Protein AF-A0A7W0U9H2-F1 (afdb_monomer_lite)

Sequence (161 aa):
MLDGYFSDRVHCVDPAIGAFLWGYNDHLDDDLRQDLHRYAATVLHTRRDDKLAERRAEMCRIWARQAQSVRRWRLPWALRFRRRDRIDLVDCEFAGIYAARMAREDRAWHTRTLSFIDMLVRLGSKRYESTTPASVLALHQGPEEGLATRRSSESLGGSAQ

Radius of gyration: 22.92 Å; chains: 1; bounding box: 86×39×68 Å

Foldseek 3Di:
DPPDDPDPPPPQAQLLLVLLLVLQLVQDDPVLNVLCVVCPVLRGNLDDDPVLSVVLLVLLVVLLVVLVVVVLVVDDPVSNPPDDDPPVSVDSNSSSNSSSVSQNPDPVCSVVSSVSSVVSSCRPDPVCVVDPDCVVVVVVDDDPPDDDDPDDDDDDDDDDD

Structure (mmCIF, N/CA/C/O backbone):
data_AF-A0A7W0U9H2-F1
#
_entry.id   AF-A0A7W0U9H2-F1
#
loop_
_atom_site.group_PDB
_atom_site.id
_atom_site.type_symbol
_atom_site.label_atom_id
_atom_site.label_alt_id
_atom_site.label_comp_id
_atom_site.label_asym_id
_atom_site.label_entity_id
_atom_site.label_seq_id
_atom_site.pdbx_PDB_ins_code
_atom_site.Cartn_x
_atom_site.Cartn_y
_atom_site.Cartn_z
_atom_site.occupancy
_atom_site.B_iso_or_equiv
_atom_site.auth_seq_id
_atom_site.auth_comp_id
_atom_site.auth_asym_id
_atom_site.auth_atom_id
_atom_site.pdbx_PDB_model_num
ATOM 1 N N . MET A 1 1 ? -38.159 6.569 5.700 1.00 38.38 1 MET A N 1
ATOM 2 C CA . MET A 1 1 ? -37.724 6.289 4.320 1.00 38.38 1 MET A CA 1
ATOM 3 C C . MET A 1 1 ? -36.219 6.473 4.336 1.00 38.38 1 MET A C 1
ATOM 5 O O . MET A 1 1 ? -35.769 7.598 4.484 1.00 38.38 1 MET A O 1
ATOM 9 N N . LEU A 1 2 ? -35.462 5.382 4.460 1.00 48.75 2 LEU A N 1
ATOM 10 C CA . LEU A 1 2 ? -34.002 5.453 4.432 1.00 48.75 2 LEU A CA 1
ATOM 11 C C . LEU A 1 2 ? -33.615 5.305 2.967 1.00 48.75 2 LEU A C 1
ATOM 13 O O . LEU A 1 2 ? -33.711 4.207 2.422 1.00 48.75 2 LEU A O 1
ATOM 17 N N . ASP A 1 3 ? -33.257 6.417 2.338 1.00 46.78 3 ASP A N 1
ATOM 18 C CA . ASP A 1 3 ? -32.738 6.436 0.976 1.00 46.78 3 ASP A CA 1
ATOM 19 C C . ASP A 1 3 ? -31.354 5.786 1.014 1.00 46.78 3 ASP A C 1
ATOM 21 O O . ASP A 1 3 ? -30.334 6.421 1.284 1.00 46.78 3 ASP A O 1
ATOM 25 N N . GLY A 1 4 ? -31.338 4.462 0.869 1.00 46.09 4 GLY A N 1
ATOM 26 C CA . GLY A 1 4 ? -30.128 3.662 0.821 1.00 46.09 4 GLY A CA 1
ATOM 27 C C . GLY A 1 4 ? -29.355 4.002 -0.441 1.00 46.09 4 GLY A C 1
ATOM 28 O O . GLY A 1 4 ? -29.548 3.374 -1.478 1.00 46.09 4 GLY A O 1
ATOM 29 N N . TYR A 1 5 ? -28.477 4.999 -0.358 1.00 49.62 5 TYR A N 1
ATOM 30 C CA . TYR A 1 5 ? -27.406 5.150 -1.329 1.00 49.62 5 TYR A CA 1
ATOM 31 C C . TYR A 1 5 ? -26.583 3.862 -1.278 1.00 49.62 5 TYR A C 1
ATOM 33 O O . TYR A 1 5 ? -25.899 3.593 -0.288 1.00 49.62 5 TYR A O 1
ATOM 41 N N . PHE A 1 6 ? -26.671 3.047 -2.329 1.00 48.66 6 PHE A N 1
ATOM 42 C CA . PHE A 1 6 ? -25.703 1.986 -2.557 1.00 48.66 6 PHE A CA 1
ATOM 43 C C . PHE A 1 6 ? -24.356 2.668 -2.771 1.00 48.66 6 PHE A C 1
ATOM 45 O O . PHE A 1 6 ? -24.075 3.229 -3.827 1.00 48.66 6 PHE A O 1
ATOM 52 N N . SER A 1 7 ? -23.555 2.708 -1.712 1.00 53.91 7 SER A N 1
ATOM 53 C CA . SER A 1 7 ? -22.156 3.066 -1.822 1.00 53.91 7 SER A CA 1
ATOM 54 C C . SER A 1 7 ? -21.410 1.798 -2.208 1.00 53.91 7 SER A C 1
ATOM 56 O O . SER A 1 7 ? -21.436 0.828 -1.454 1.00 53.91 7 SER A O 1
ATOM 58 N N . ASP A 1 8 ? -20.686 1.818 -3.328 1.00 57.88 8 ASP A N 1
ATOM 59 C CA . ASP A 1 8 ? -19.716 0.760 -3.668 1.00 57.88 8 ASP A CA 1
ATOM 60 C C . ASP A 1 8 ? -18.585 0.649 -2.622 1.00 57.88 8 ASP A C 1
ATOM 62 O O . ASP A 1 8 ? -17.724 -0.231 -2.679 1.00 57.88 8 ASP A O 1
ATOM 66 N N . ARG A 1 9 ? -18.577 1.537 -1.619 1.00 58.66 9 ARG A N 1
ATOM 67 C CA . ARG A 1 9 ? -17.672 1.481 -0.481 1.00 58.66 9 ARG A CA 1
ATOM 68 C C . ARG A 1 9 ? -18.113 0.385 0.475 1.00 58.66 9 ARG A C 1
ATOM 70 O O . ARG A 1 9 ? -19.031 0.539 1.279 1.00 58.66 9 ARG A O 1
ATOM 77 N N . VAL A 1 10 ? -17.373 -0.715 0.448 1.00 63.41 10 VAL A N 1
ATOM 78 C CA . VAL A 1 10 ? -17.536 -1.801 1.411 1.00 63.41 10 VAL A CA 1
ATOM 79 C C . VAL A 1 10 ? -17.145 -1.297 2.807 1.00 63.41 10 VAL A C 1
ATOM 81 O O . VAL A 1 10 ? -15.968 -1.189 3.147 1.00 63.41 10 VAL A O 1
ATOM 84 N N . HIS A 1 11 ? -18.139 -0.992 3.645 1.00 75.56 11 HIS A N 1
ATOM 85 C CA . HIS A 1 11 ? -17.934 -0.396 4.972 1.00 75.56 11 HIS A CA 1
ATOM 86 C C . HIS A 1 11 ? -17.106 -1.255 5.943 1.00 75.56 11 HIS A C 1
ATOM 88 O O . HIS A 1 11 ? -16.663 -0.739 6.964 1.00 75.56 11 HIS A O 1
ATOM 94 N N . CYS A 1 12 ? -16.868 -2.538 5.656 1.00 84.81 12 CYS A N 1
ATOM 95 C CA . CYS A 1 12 ? -16.029 -3.404 6.489 1.00 84.81 12 CYS A CA 1
ATOM 96 C C . CYS A 1 12 ? -14.534 -3.383 6.115 1.00 84.81 12 CYS A C 1
ATOM 98 O O . CYS A 1 12 ? -13.723 -3.951 6.850 1.00 84.81 12 CYS A O 1
ATOM 100 N N . VAL A 1 13 ? -14.151 -2.723 5.018 1.00 90.44 13 VAL A N 1
ATOM 101 C CA . VAL A 1 13 ? -12.754 -2.591 4.579 1.00 90.44 13 VAL A CA 1
ATOM 102 C C . VAL A 1 13 ? -12.205 -1.226 4.994 1.00 90.44 13 VAL A C 1
ATOM 104 O O . VAL A 1 13 ? -12.909 -0.214 4.987 1.00 90.44 13 VAL A O 1
ATOM 107 N N . ASP A 1 14 ? -10.942 -1.203 5.408 1.00 93.25 14 ASP A N 1
ATOM 108 C CA . ASP A 1 14 ? -10.218 0.033 5.690 1.00 93.25 14 ASP A CA 1
ATOM 109 C C . ASP A 1 14 ? -10.111 0.913 4.425 1.00 93.25 14 ASP A C 1
ATOM 111 O O . ASP A 1 14 ? -9.709 0.396 3.378 1.00 93.25 14 ASP A O 1
ATOM 115 N N . PRO A 1 15 ? -10.436 2.221 4.485 1.00 91.19 15 PRO A N 1
ATOM 116 C CA . PRO A 1 15 ? -10.463 3.080 3.298 1.00 91.19 15 PRO A CA 1
ATOM 117 C C . PRO A 1 15 ? -9.137 3.135 2.534 1.00 91.19 15 PRO A C 1
ATOM 119 O O . PRO A 1 15 ? -9.141 3.099 1.305 1.00 91.19 15 PRO A O 1
ATOM 122 N N . ALA A 1 16 ? -7.998 3.172 3.235 1.00 92.56 16 ALA A N 1
ATOM 123 C CA . ALA A 1 16 ? -6.692 3.238 2.586 1.00 92.56 16 ALA A CA 1
ATOM 124 C C . ALA A 1 16 ? -6.349 1.915 1.887 1.00 92.56 16 ALA A C 1
ATOM 126 O O . ALA A 1 16 ? -5.838 1.926 0.767 1.00 92.56 16 ALA A O 1
ATOM 127 N N . ILE A 1 17 ? -6.661 0.778 2.522 1.00 93.94 17 ILE A N 1
ATOM 128 C CA . ILE A 1 17 ? -6.448 -0.559 1.940 1.00 93.94 17 ILE A CA 1
ATOM 129 C C . ILE A 1 17 ? -7.349 -0.766 0.722 1.00 93.94 17 ILE A C 1
ATOM 131 O O . ILE A 1 17 ? -6.865 -1.188 -0.329 1.00 93.94 17 ILE A O 1
ATOM 135 N N . GLY A 1 18 ? -8.642 -0.458 0.852 1.00 92.69 18 GLY A N 1
ATOM 136 C CA . GLY A 1 18 ? -9.613 -0.617 -0.228 1.00 92.69 18 GLY A CA 1
ATOM 137 C C . GLY A 1 18 ? -9.233 0.214 -1.449 1.00 92.69 18 GLY A C 1
ATOM 138 O O . GLY A 1 18 ? -9.135 -0.318 -2.553 1.00 92.69 18 GLY A O 1
ATOM 139 N N . ALA A 1 19 ? -8.920 1.492 -1.241 1.00 92.25 19 ALA A N 1
ATOM 140 C CA . ALA A 1 19 ? -8.542 2.390 -2.324 1.00 92.25 19 ALA A CA 1
ATOM 141 C C . ALA A 1 19 ? -7.199 2.018 -2.971 1.00 92.25 19 ALA A C 1
ATOM 143 O O . ALA A 1 19 ? -7.042 2.136 -4.187 1.00 92.25 19 ALA A O 1
ATOM 144 N N . PHE A 1 20 ? -6.241 1.522 -2.178 1.00 94.12 20 PHE A N 1
ATOM 145 C CA . PHE A 1 20 ? -4.983 1.000 -2.706 1.00 94.12 20 PHE A CA 1
ATOM 146 C C . PHE A 1 20 ? -5.217 -0.209 -3.615 1.00 94.12 20 PHE A C 1
ATOM 148 O O . PHE A 1 20 ? -4.737 -0.246 -4.747 1.00 94.12 20 PHE A O 1
ATOM 155 N N . LEU A 1 21 ? -5.954 -1.205 -3.120 1.00 93.06 21 LEU A N 1
ATOM 156 C CA . LEU A 1 21 ? -6.213 -2.437 -3.859 1.00 93.06 21 LEU A CA 1
ATOM 157 C C . LEU A 1 21 ? -6.985 -2.169 -5.137 1.00 93.06 21 LEU A C 1
ATOM 159 O O . LEU A 1 21 ? -6.603 -2.692 -6.178 1.00 93.06 21 LEU A O 1
ATOM 163 N N . TRP A 1 22 ? -8.015 -1.327 -5.067 1.00 90.62 22 TRP A N 1
ATOM 164 C CA . TRP A 1 22 ? -8.804 -0.961 -6.233 1.00 90.62 22 TRP A CA 1
ATOM 165 C C . TRP A 1 22 ? -7.941 -0.275 -7.298 1.00 90.62 22 TRP A C 1
ATOM 167 O O . TRP A 1 22 ? -7.835 -0.762 -8.422 1.00 90.62 22 TRP A O 1
ATOM 177 N N . GLY A 1 23 ? -7.195 0.767 -6.914 1.00 90.38 23 GLY A N 1
ATOM 178 C CA . GLY A 1 23 ? -6.321 1.481 -7.846 1.00 90.38 23 GLY A CA 1
ATOM 179 C C . GLY A 1 23 ? -5.198 0.619 -8.433 1.00 90.38 23 GLY A C 1
ATOM 180 O O . GLY A 1 23 ? -4.762 0.863 -9.562 1.00 90.38 23 GLY A O 1
ATOM 181 N N . TYR A 1 24 ? -4.715 -0.381 -7.689 1.00 92.38 24 TYR A N 1
ATOM 182 C CA . TYR A 1 24 ? -3.684 -1.299 -8.168 1.00 92.38 24 TYR A CA 1
ATOM 183 C C . TYR A 1 24 ? -4.262 -2.363 -9.107 1.00 92.38 24 TYR A C 1
ATOM 185 O O . TYR A 1 24 ? -3.709 -2.582 -10.184 1.00 92.38 24 TYR A O 1
ATOM 193 N N . ASN A 1 25 ? -5.395 -2.966 -8.732 1.00 90.88 25 ASN A N 1
ATOM 194 C CA . ASN A 1 25 ? -6.094 -4.001 -9.492 1.00 90.88 25 ASN A CA 1
ATOM 195 C C . ASN A 1 25 ? -6.418 -3.566 -10.924 1.00 90.88 25 ASN A C 1
ATOM 197 O O . ASN A 1 25 ? -6.165 -4.322 -11.861 1.00 90.88 25 ASN A O 1
ATOM 201 N N . ASP A 1 26 ? -6.901 -2.334 -11.090 1.00 88.81 26 ASP A N 1
ATOM 202 C CA . ASP A 1 26 ? -7.312 -1.781 -12.388 1.00 88.81 26 ASP A CA 1
ATOM 203 C C . ASP A 1 26 ? -6.174 -1.694 -13.420 1.00 88.81 26 ASP A C 1
ATOM 205 O O . ASP A 1 26 ? -6.416 -1.443 -14.597 1.00 88.81 26 ASP A O 1
ATOM 209 N N . HIS A 1 27 ? -4.922 -1.881 -12.994 1.00 85.56 27 HIS A N 1
ATOM 210 C CA . HIS A 1 27 ? -3.734 -1.735 -13.837 1.00 85.56 27 HIS A CA 1
ATOM 211 C C . HIS A 1 27 ? -2.918 -3.025 -13.968 1.00 85.56 27 HIS A C 1
ATOM 213 O O . HIS A 1 27 ? -1.843 -3.004 -14.571 1.00 85.56 27 HIS A O 1
ATOM 219 N N . LEU A 1 28 ? -3.385 -4.132 -13.386 1.00 88.19 28 LEU A N 1
ATOM 220 C CA . LEU A 1 28 ? -2.726 -5.426 -13.522 1.00 88.19 28 LEU A CA 1
ATOM 221 C C . LEU A 1 28 ? -3.194 -6.156 -14.775 1.00 88.19 28 LEU A C 1
ATOM 223 O O . LEU A 1 28 ? -4.380 -6.140 -15.101 1.00 88.19 28 LEU A O 1
ATOM 227 N N . ASP A 1 29 ? -2.264 -6.862 -15.415 1.00 87.31 29 ASP A N 1
ATOM 228 C CA . ASP A 1 29 ? -2.594 -7.910 -16.382 1.00 87.31 29 ASP A CA 1
ATOM 229 C C . ASP A 1 29 ? -3.243 -9.096 -15.663 1.00 87.31 29 ASP A C 1
ATOM 231 O O . ASP A 1 29 ? -3.069 -9.275 -14.453 1.00 87.31 29 ASP A O 1
ATOM 235 N N . ASP A 1 30 ? -3.947 -9.931 -16.422 1.00 87.06 30 ASP A N 1
ATOM 236 C CA . ASP A 1 30 ? -4.716 -11.062 -15.899 1.00 87.06 30 ASP A CA 1
ATOM 237 C C . ASP A 1 30 ? -3.875 -12.011 -15.033 1.00 87.06 30 ASP A C 1
ATOM 239 O O . ASP A 1 30 ? -4.333 -12.404 -13.960 1.00 87.06 30 ASP A O 1
ATOM 243 N N . ASP A 1 31 ? -2.630 -12.295 -15.429 1.00 87.75 31 ASP A N 1
ATOM 244 C CA . ASP A 1 31 ? -1.730 -13.191 -14.693 1.00 87.75 31 ASP A CA 1
ATOM 245 C C . ASP A 1 31 ? -1.386 -12.651 -13.296 1.00 87.75 31 ASP A C 1
ATOM 247 O O . ASP A 1 31 ? -1.515 -13.354 -12.298 1.00 87.75 31 ASP A O 1
ATOM 251 N N . LEU A 1 32 ? -1.009 -11.371 -13.200 1.00 88.88 32 LEU A N 1
ATOM 252 C CA . LEU A 1 32 ? -0.669 -10.734 -11.920 1.00 88.88 32 LEU A CA 1
ATOM 253 C C . LEU A 1 32 ? -1.911 -10.465 -11.065 1.00 88.88 32 LEU A C 1
ATOM 255 O O . LEU A 1 32 ? -1.825 -10.361 -9.841 1.00 88.88 32 LEU A O 1
ATOM 259 N N . ARG A 1 33 ? -3.082 -10.326 -11.694 1.00 91.19 33 ARG A N 1
ATOM 260 C CA . ARG A 1 33 ? -4.341 -10.103 -10.980 1.00 91.19 33 ARG A CA 1
ATOM 261 C C . ARG A 1 33 ? -4.752 -11.322 -10.159 1.00 91.19 33 ARG A C 1
ATOM 263 O O . ARG A 1 33 ? -5.370 -11.152 -9.110 1.00 91.19 33 ARG A O 1
ATOM 270 N N . GLN A 1 34 ? -4.361 -12.531 -10.570 1.00 91.06 34 GLN A N 1
ATOM 271 C CA . GLN A 1 34 ? -4.639 -13.747 -9.799 1.00 91.06 34 GLN A CA 1
ATOM 272 C C . GLN A 1 34 ? -4.048 -13.688 -8.385 1.00 91.06 34 GLN A C 1
ATOM 274 O O . GLN A 1 34 ? -4.706 -14.108 -7.430 1.00 91.06 34 GLN A O 1
ATOM 279 N N . ASP A 1 35 ? -2.871 -13.079 -8.219 1.00 92.44 35 ASP A N 1
ATOM 280 C CA . ASP A 1 35 ? -2.238 -12.916 -6.908 1.00 92.44 35 ASP A CA 1
ATOM 281 C C . ASP A 1 35 ? -3.057 -12.023 -5.963 1.00 92.44 35 ASP A C 1
ATOM 283 O O . ASP A 1 35 ? -2.971 -12.168 -4.739 1.00 92.44 35 ASP A O 1
ATOM 287 N N . LEU A 1 36 ? -3.900 -11.128 -6.497 1.00 91.19 36 LEU A N 1
ATOM 288 C CA . LEU A 1 36 ? -4.778 -10.286 -5.684 1.00 91.19 36 LEU A CA 1
ATOM 289 C C . LEU A 1 36 ? -5.993 -11.031 -5.128 1.00 91.19 36 LEU A C 1
ATOM 291 O O . LEU A 1 36 ? -6.538 -10.606 -4.108 1.00 91.19 36 LEU A O 1
ATOM 295 N N . HIS A 1 37 ? -6.408 -12.153 -5.723 1.00 86.94 37 HIS A N 1
ATOM 296 C CA . HIS A 1 37 ? -7.591 -12.888 -5.260 1.00 86.94 37 HIS A CA 1
ATOM 297 C C . HIS A 1 37 ? -7.456 -13.367 -3.809 1.00 86.94 37 HIS A C 1
ATOM 299 O O . HIS A 1 37 ? -8.445 -13.401 -3.075 1.00 86.94 37 HIS A O 1
ATOM 305 N N . ARG A 1 38 ? -6.227 -13.630 -3.338 1.00 89.75 38 ARG A N 1
ATOM 306 C CA . ARG A 1 38 ? -5.955 -13.975 -1.930 1.00 89.75 38 ARG A CA 1
ATOM 307 C C . ARG A 1 38 ? -6.380 -12.880 -0.943 1.00 89.75 38 ARG A C 1
ATOM 309 O O . ARG A 1 38 ? -6.603 -13.154 0.238 1.00 89.75 38 ARG A O 1
ATOM 316 N N . TYR A 1 39 ? -6.498 -11.636 -1.406 1.00 89.88 39 TYR A N 1
ATOM 317 C CA . TYR A 1 39 ? -6.881 -10.507 -0.569 1.00 89.88 39 TYR A CA 1
ATOM 318 C C . TYR A 1 39 ? -8.382 -10.292 -0.455 1.00 89.88 39 TYR A C 1
ATOM 320 O O . TYR A 1 39 ? -8.792 -9.647 0.503 1.00 89.88 39 TYR A O 1
ATOM 328 N N . ALA A 1 40 ? -9.193 -10.865 -1.350 1.00 85.88 40 ALA A N 1
ATOM 329 C CA . ALA A 1 40 ? -10.635 -10.618 -1.400 1.00 85.88 40 ALA A CA 1
ATOM 330 C C . ALA A 1 40 ? -11.327 -10.858 -0.046 1.00 85.88 40 ALA A C 1
ATOM 332 O O . ALA A 1 40 ? -12.078 -10.009 0.423 1.00 85.88 40 ALA A O 1
ATOM 333 N N . ALA A 1 41 ? -11.016 -11.974 0.623 1.00 86.19 41 ALA A N 1
ATOM 334 C CA . ALA A 1 41 ? -11.522 -12.262 1.968 1.00 86.19 41 ALA A CA 1
ATOM 335 C C . ALA A 1 41 ? -10.678 -11.609 3.076 1.00 86.19 41 ALA A C 1
ATOM 337 O O . ALA A 1 41 ? -11.202 -11.187 4.102 1.00 86.19 41 ALA A O 1
ATOM 338 N N . THR A 1 42 ? -9.365 -11.513 2.868 1.00 87.62 42 THR A N 1
ATOM 339 C CA . THR A 1 42 ? -8.391 -11.056 3.872 1.00 87.62 42 THR A CA 1
ATOM 340 C C . THR A 1 42 ? -8.583 -9.591 4.274 1.00 87.62 42 THR A C 1
ATOM 342 O O . THR A 1 42 ? -8.248 -9.200 5.391 1.00 87.62 42 THR A O 1
ATOM 345 N N . VAL A 1 43 ? -9.108 -8.768 3.368 1.00 89.81 43 VAL A N 1
ATOM 346 C CA . VAL A 1 43 ? -9.296 -7.329 3.602 1.00 89.81 43 VAL A CA 1
ATOM 347 C C . VAL A 1 43 ? -10.629 -7.017 4.272 1.00 89.81 43 VAL A C 1
ATOM 349 O O . VAL A 1 43 ? -10.810 -5.917 4.800 1.00 89.81 43 VAL A O 1
ATOM 352 N N . LEU A 1 44 ? -11.557 -7.975 4.282 1.00 87.19 44 LEU A N 1
ATOM 353 C CA . LEU A 1 44 ? -12.813 -7.844 5.005 1.00 87.19 44 LEU A CA 1
ATOM 354 C C . LEU A 1 44 ? -12.521 -7.697 6.501 1.00 87.19 44 LEU A C 1
ATOM 356 O O . LEU A 1 44 ? -11.622 -8.335 7.045 1.00 87.19 44 LEU A O 1
ATOM 360 N N . HIS A 1 45 ? -13.279 -6.837 7.176 1.00 86.19 45 HIS A N 1
ATOM 361 C CA . HIS A 1 45 ? -13.107 -6.522 8.602 1.00 86.19 45 HIS A CA 1
ATOM 362 C C . HIS A 1 45 ? -11.750 -5.909 8.974 1.00 86.19 45 HIS A C 1
ATOM 364 O O . HIS A 1 45 ? -11.388 -5.860 10.154 1.00 86.19 45 HIS A O 1
ATOM 370 N N . THR A 1 46 ? -10.995 -5.402 7.996 1.00 88.75 46 THR A N 1
ATOM 371 C CA . THR A 1 46 ? -9.804 -4.600 8.294 1.00 88.75 46 THR A CA 1
ATOM 372 C C . THR A 1 46 ? -10.181 -3.268 8.927 1.00 88.75 46 THR A C 1
ATOM 374 O O . THR A 1 46 ? -9.403 -2.760 9.737 1.00 88.75 46 THR A O 1
ATOM 377 N N . ARG A 1 47 ? -11.367 -2.719 8.635 1.00 86.75 47 ARG A N 1
ATOM 378 C CA . ARG A 1 47 ? -11.851 -1.503 9.294 1.00 86.75 47 ARG A CA 1
ATOM 379 C C . ARG A 1 47 ? -12.106 -1.773 10.779 1.00 86.75 47 ARG A C 1
ATOM 381 O O . ARG A 1 47 ? -12.877 -2.667 11.120 1.00 86.75 47 ARG A O 1
ATOM 388 N N . ARG A 1 48 ? -11.463 -0.994 11.654 1.00 85.31 48 ARG A N 1
ATOM 389 C CA . ARG A 1 48 ? -11.630 -1.089 13.114 1.00 85.31 48 ARG A CA 1
ATOM 390 C C . ARG A 1 48 ? -11.895 0.260 13.757 1.00 85.31 48 ARG A C 1
ATOM 392 O O . ARG A 1 48 ? -13.022 0.528 14.147 1.00 85.31 48 ARG A O 1
ATOM 399 N N . ASP A 1 49 ? -10.862 1.085 13.848 1.00 87.75 49 ASP A N 1
ATOM 400 C CA . ASP A 1 49 ? -10.910 2.407 14.459 1.00 87.75 49 ASP A CA 1
ATOM 401 C C . ASP A 1 49 ? -10.109 3.415 13.629 1.00 87.75 49 ASP A C 1
ATOM 403 O O . ASP A 1 49 ? -9.266 3.044 12.804 1.00 87.75 49 ASP A O 1
ATOM 407 N N . ASP A 1 50 ? -10.389 4.697 13.856 1.00 86.69 50 ASP A N 1
ATOM 408 C CA . ASP A 1 50 ? -9.820 5.793 13.073 1.00 86.69 50 ASP A CA 1
ATOM 409 C C . ASP A 1 50 ? -8.304 5.931 13.271 1.00 86.69 50 ASP A C 1
ATOM 411 O O . ASP A 1 50 ? -7.594 6.334 12.351 1.00 86.69 50 ASP A O 1
ATOM 415 N N . LYS A 1 51 ? -7.767 5.543 14.438 1.00 89.56 51 LYS A N 1
ATOM 416 C CA . LYS A 1 51 ? -6.317 5.596 14.690 1.00 89.56 51 LYS A CA 1
ATOM 417 C C . LYS A 1 51 ? -5.578 4.573 13.835 1.00 89.56 51 LYS A C 1
ATOM 419 O O . LYS A 1 51 ? -4.512 4.875 13.298 1.00 89.56 51 LYS A O 1
ATOM 424 N N . LEU A 1 52 ? -6.121 3.364 13.712 1.00 90.69 52 LEU A N 1
ATOM 425 C CA . LEU A 1 52 ? -5.552 2.332 12.856 1.00 90.69 52 LEU A CA 1
ATOM 426 C C . LEU A 1 52 ? -5.667 2.705 11.374 1.00 90.69 52 LEU A C 1
ATOM 428 O O . LEU A 1 52 ? -4.703 2.497 10.632 1.00 90.69 52 LEU A O 1
ATOM 432 N N . ALA A 1 53 ? -6.800 3.282 10.965 1.00 91.06 53 ALA A N 1
ATOM 433 C CA . ALA A 1 53 ? -6.994 3.780 9.605 1.00 91.06 53 ALA A CA 1
ATOM 434 C C . ALA A 1 53 ? -5.966 4.867 9.254 1.00 91.06 53 ALA A C 1
ATOM 436 O O . ALA A 1 53 ? -5.267 4.752 8.247 1.00 91.06 53 ALA A O 1
ATOM 437 N N . GLU A 1 54 ? -5.767 5.849 10.137 1.00 90.50 54 GLU A N 1
ATOM 438 C CA . GLU A 1 54 ? -4.763 6.900 9.942 1.00 90.50 54 GLU A CA 1
ATOM 439 C C . GLU A 1 54 ? -3.340 6.327 9.887 1.00 90.50 54 GLU A C 1
ATOM 441 O O . GLU A 1 54 ? -2.519 6.728 9.061 1.00 90.50 54 GLU A O 1
ATOM 446 N N . ARG A 1 55 ? -3.033 5.326 10.720 1.00 92.44 55 ARG A N 1
ATOM 447 C CA . ARG A 1 55 ? -1.717 4.676 10.700 1.00 92.44 55 ARG A CA 1
ATOM 448 C C . ARG A 1 55 ? -1.458 3.952 9.379 1.00 92.44 55 ARG A C 1
ATOM 450 O O . ARG A 1 55 ? -0.349 4.023 8.851 1.00 92.44 55 ARG A O 1
ATOM 457 N N . ARG A 1 56 ? -2.462 3.266 8.830 1.00 94.62 56 ARG A N 1
ATOM 458 C CA . ARG A 1 56 ? -2.372 2.635 7.503 1.00 94.62 56 ARG A CA 1
ATOM 459 C C . ARG A 1 56 ? -2.253 3.675 6.394 1.00 94.62 56 ARG A C 1
ATOM 461 O O . ARG A 1 56 ? -1.437 3.490 5.492 1.00 94.62 56 ARG A O 1
ATOM 468 N N . ALA A 1 57 ? -2.977 4.788 6.492 1.00 93.38 57 ALA A N 1
ATOM 469 C CA . ALA A 1 57 ? -2.827 5.909 5.573 1.00 93.38 57 ALA A CA 1
ATOM 470 C C . ALA A 1 57 ? -1.400 6.472 5.595 1.00 93.38 57 ALA A C 1
ATOM 472 O O . ALA A 1 57 ? -0.804 6.645 4.532 1.00 93.38 57 ALA A O 1
ATOM 473 N N . GLU A 1 58 ? -0.793 6.666 6.770 1.00 92.50 58 GLU A N 1
ATOM 474 C CA . GLU A 1 58 ? 0.604 7.110 6.849 1.00 92.50 58 GLU A CA 1
ATOM 475 C C . GLU A 1 58 ? 1.561 6.100 6.207 1.00 92.50 58 GLU A C 1
ATOM 477 O O . GLU A 1 58 ? 2.464 6.502 5.471 1.00 92.50 58 GLU A O 1
ATOM 482 N N . MET A 1 59 ? 1.336 4.794 6.382 1.00 94.62 59 MET A N 1
ATOM 483 C CA . MET A 1 59 ? 2.126 3.775 5.683 1.00 94.62 59 MET A CA 1
ATOM 484 C C . MET A 1 59 ? 2.001 3.888 4.155 1.00 94.62 59 MET A C 1
ATOM 486 O O . MET A 1 59 ? 3.013 3.788 3.458 1.00 94.62 59 MET A O 1
ATOM 490 N N . CYS A 1 60 ? 0.808 4.173 3.624 1.00 93.88 60 CYS A N 1
ATOM 491 C CA . CYS A 1 60 ? 0.613 4.480 2.201 1.00 93.88 60 CYS A CA 1
ATOM 492 C C . CYS A 1 60 ? 1.379 5.740 1.773 1.00 93.88 60 CYS A C 1
ATOM 494 O O . CYS A 1 60 ? 2.045 5.739 0.733 1.00 93.88 60 CYS A O 1
ATOM 496 N N . ARG A 1 61 ? 1.370 6.803 2.587 1.00 89.88 61 ARG A N 1
ATOM 497 C CA . ARG A 1 61 ? 2.139 8.028 2.303 1.00 89.88 61 ARG A CA 1
ATOM 498 C C . ARG A 1 61 ? 3.642 7.751 2.269 1.00 89.88 61 ARG A C 1
ATOM 500 O O . ARG A 1 61 ? 4.319 8.208 1.348 1.00 89.88 61 ARG A O 1
ATOM 507 N N . ILE A 1 62 ? 4.171 7.001 3.237 1.00 90.75 62 ILE A N 1
ATOM 508 C CA . ILE A 1 62 ? 5.589 6.612 3.298 1.00 90.75 62 ILE A CA 1
ATOM 509 C C . ILE A 1 62 ? 5.967 5.779 2.072 1.00 90.75 62 ILE A C 1
ATOM 511 O O . ILE A 1 62 ? 6.945 6.103 1.394 1.00 90.75 62 ILE A O 1
ATOM 515 N N . TRP A 1 63 ? 5.167 4.762 1.746 1.00 91.44 63 TRP A N 1
ATOM 516 C CA . TRP A 1 63 ? 5.360 3.935 0.557 1.00 91.44 63 TRP A CA 1
ATOM 517 C C . TRP A 1 63 ? 5.441 4.781 -0.714 1.00 91.44 63 TRP A C 1
ATOM 519 O O . TRP A 1 63 ? 6.403 4.677 -1.477 1.00 91.44 63 TRP A O 1
ATOM 529 N N . ALA A 1 64 ? 4.475 5.679 -0.917 1.00 88.19 64 ALA A N 1
ATOM 530 C CA . ALA A 1 64 ? 4.426 6.515 -2.107 1.00 88.19 64 ALA A CA 1
ATOM 531 C C . ALA A 1 64 ? 5.633 7.464 -2.203 1.00 88.19 64 ALA A C 1
ATOM 533 O O . ALA A 1 64 ? 6.196 7.647 -3.284 1.00 88.19 64 ALA A O 1
ATOM 534 N N . ARG A 1 65 ? 6.083 8.029 -1.071 1.00 85.31 65 ARG A N 1
ATOM 535 C CA . ARG A 1 65 ? 7.312 8.842 -0.998 1.00 85.31 65 ARG A CA 1
ATOM 536 C C . ARG A 1 65 ? 8.550 8.026 -1.384 1.00 85.31 65 ARG A C 1
ATOM 538 O O . ARG A 1 65 ? 9.407 8.538 -2.103 1.00 85.31 65 ARG A O 1
ATOM 545 N N . GLN A 1 66 ? 8.646 6.777 -0.928 1.00 84.88 66 GLN A N 1
ATOM 546 C CA . GLN A 1 66 ? 9.777 5.895 -1.228 1.00 84.88 66 GLN A CA 1
ATOM 547 C C . GLN A 1 66 ? 9.788 5.460 -2.698 1.00 84.88 66 GLN A C 1
ATOM 549 O O . GLN A 1 66 ? 10.826 5.518 -3.352 1.00 84.88 66 GLN A O 1
ATOM 554 N N . ALA A 1 67 ? 8.636 5.080 -3.248 1.00 83.06 67 ALA A N 1
ATOM 555 C CA . ALA A 1 67 ? 8.517 4.759 -4.666 1.00 83.06 67 ALA A CA 1
ATOM 556 C C . ALA A 1 67 ? 8.891 5.974 -5.537 1.00 83.06 67 ALA A C 1
ATOM 558 O O . ALA A 1 67 ? 9.689 5.863 -6.469 1.00 83.06 67 ALA A O 1
ATOM 559 N N . GLN A 1 68 ? 8.411 7.170 -5.177 1.00 81.19 68 GLN A N 1
ATOM 560 C CA . GLN A 1 68 ? 8.760 8.410 -5.869 1.00 81.19 68 GLN A CA 1
ATOM 561 C C . GLN A 1 68 ? 10.260 8.734 -5.790 1.00 81.19 68 GLN A C 1
ATOM 563 O O . GLN A 1 68 ? 10.841 9.174 -6.786 1.00 81.19 68 GLN A O 1
ATOM 568 N N . SER A 1 69 ? 10.908 8.529 -4.637 1.00 80.25 69 SER A N 1
ATOM 569 C CA . SER A 1 69 ? 12.338 8.815 -4.489 1.00 80.25 69 SER A CA 1
ATOM 570 C C . SER A 1 69 ? 13.182 7.902 -5.378 1.00 80.25 69 SER A C 1
ATOM 572 O O . SER A 1 69 ? 14.021 8.408 -6.124 1.00 80.25 69 SER A O 1
ATOM 574 N N . VAL A 1 70 ? 12.904 6.593 -5.397 1.00 79.62 70 VAL A N 1
ATOM 575 C CA . VAL A 1 70 ? 13.588 5.632 -6.281 1.00 79.62 70 VAL A CA 1
ATOM 576 C C . VAL A 1 70 ? 13.430 6.033 -7.749 1.00 79.62 70 VAL A C 1
ATOM 578 O O . VAL A 1 70 ? 14.411 6.049 -8.493 1.00 79.62 70 VAL A O 1
ATOM 581 N N . ARG A 1 71 ? 12.228 6.443 -8.172 1.00 76.75 71 ARG A N 1
ATOM 582 C CA . ARG A 1 71 ? 11.992 6.933 -9.542 1.00 76.75 71 ARG A CA 1
ATOM 583 C C . ARG A 1 71 ? 12.793 8.187 -9.859 1.00 76.75 71 ARG A C 1
ATOM 585 O O . ARG A 1 71 ? 13.399 8.279 -10.922 1.00 76.75 71 ARG A O 1
ATOM 592 N N . ARG A 1 72 ? 12.840 9.144 -8.935 1.00 76.81 72 ARG A N 1
ATOM 593 C CA . ARG A 1 72 ? 13.602 10.385 -9.109 1.00 76.81 72 ARG A CA 1
ATOM 594 C C . ARG A 1 72 ? 15.091 10.110 -9.303 1.00 76.81 72 ARG A C 1
ATOM 596 O O . ARG A 1 72 ? 15.716 10.765 -10.130 1.00 76.81 72 ARG A O 1
ATOM 603 N N . TRP A 1 73 ? 15.652 9.116 -8.619 1.00 76.69 73 TRP A N 1
ATOM 604 C CA . TRP A 1 73 ? 17.043 8.711 -8.839 1.00 76.69 73 TRP A CA 1
ATOM 605 C C . TRP A 1 73 ? 17.301 8.170 -10.253 1.00 76.69 73 TRP A C 1
ATOM 607 O O . TRP A 1 73 ? 18.413 8.321 -10.758 1.00 76.69 73 TRP A O 1
ATOM 617 N N . ARG A 1 74 ? 16.275 7.649 -10.938 1.00 79.69 74 ARG A N 1
ATOM 618 C CA . ARG A 1 74 ? 16.347 7.214 -12.346 1.00 79.69 74 ARG A CA 1
ATOM 619 C C . ARG A 1 74 ? 16.220 8.369 -13.352 1.00 79.69 74 ARG A C 1
ATOM 621 O O . ARG A 1 74 ? 16.500 8.165 -14.527 1.00 79.69 74 ARG A O 1
ATOM 628 N N . LEU A 1 75 ? 15.820 9.571 -12.924 1.00 80.31 75 LEU A N 1
ATOM 629 C CA . LEU A 1 75 ? 15.719 10.743 -13.802 1.00 80.31 75 LEU A CA 1
ATOM 630 C C . LEU A 1 75 ? 17.084 11.427 -14.014 1.00 80.31 75 LEU A C 1
ATOM 632 O O . LEU A 1 75 ? 17.923 11.408 -13.103 1.00 80.31 75 LEU A O 1
ATOM 636 N N . PRO A 1 76 ? 17.288 12.107 -15.164 1.00 83.75 76 PRO A N 1
ATOM 637 C CA . PRO A 1 76 ?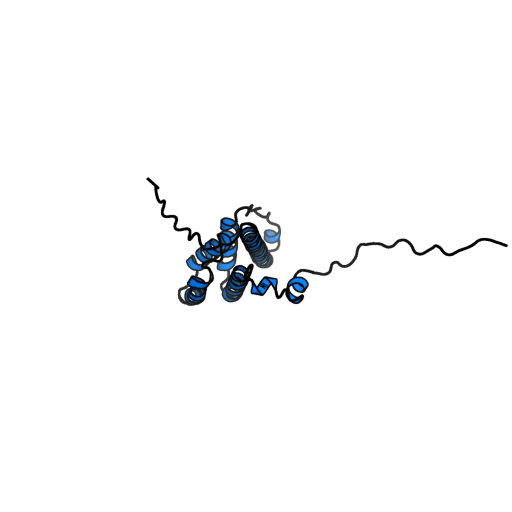 18.421 13.004 -15.381 1.00 83.75 76 PRO A CA 1
ATOM 638 C C . PRO A 1 76 ? 18.538 14.049 -14.268 1.00 83.75 76 PRO A C 1
ATOM 640 O O . PRO A 1 76 ? 17.526 14.546 -13.769 1.00 83.75 76 PRO A O 1
ATOM 643 N N . TRP A 1 77 ? 19.768 14.420 -13.904 1.00 80.69 77 TRP A N 1
ATOM 644 C CA . TRP A 1 77 ? 20.050 15.282 -12.747 1.00 80.69 77 TRP A CA 1
ATOM 645 C C . TRP A 1 77 ? 19.260 16.604 -12.752 1.00 80.69 77 TRP A C 1
ATOM 647 O O . TRP A 1 77 ? 18.750 17.002 -11.707 1.00 80.69 77 TRP A O 1
ATOM 657 N N . ALA A 1 78 ? 19.060 17.225 -13.919 1.00 81.81 78 ALA A N 1
ATOM 658 C CA . ALA A 1 78 ? 18.294 18.466 -14.065 1.00 81.81 78 ALA A CA 1
ATOM 659 C C . ALA A 1 78 ? 16.809 18.307 -13.681 1.00 81.81 78 ALA A C 1
ATOM 661 O O . ALA A 1 78 ? 16.201 19.210 -13.110 1.00 81.81 78 ALA A O 1
ATOM 662 N N . LEU A 1 79 ? 16.229 17.129 -13.928 1.00 77.81 79 LEU A N 1
ATOM 663 C CA . LEU A 1 79 ? 14.844 16.810 -13.576 1.00 77.81 79 LEU A CA 1
ATOM 664 C C . LEU A 1 79 ? 14.706 16.320 -12.134 1.00 77.81 79 LEU A C 1
ATOM 666 O O . LEU A 1 79 ? 13.606 16.358 -11.583 1.00 77.81 79 LEU A O 1
ATOM 670 N N . ARG A 1 80 ? 15.812 15.925 -11.486 1.00 76.38 80 ARG A N 1
ATOM 671 C CA . ARG A 1 80 ? 15.796 15.576 -10.063 1.00 76.38 80 ARG A CA 1
ATOM 672 C C . ARG A 1 80 ? 15.405 16.784 -9.226 1.00 76.38 80 ARG A C 1
ATOM 674 O O . ARG A 1 80 ? 14.695 16.604 -8.258 1.00 76.38 80 ARG A O 1
ATOM 681 N N . PHE A 1 81 ? 15.819 18.003 -9.549 1.00 68.62 81 PHE A N 1
ATOM 682 C CA . PHE A 1 81 ? 15.550 19.168 -8.688 1.00 68.62 81 PHE A CA 1
ATOM 683 C C . PHE A 1 81 ? 14.196 19.847 -8.931 1.00 68.62 81 PHE A C 1
ATOM 685 O O . PHE A 1 81 ? 13.884 20.848 -8.285 1.00 68.62 81 PHE A O 1
ATOM 692 N N . ARG A 1 82 ? 13.364 19.301 -9.825 1.00 67.94 82 ARG A N 1
ATOM 693 C CA . ARG A 1 82 ? 12.034 19.844 -10.112 1.00 67.94 82 ARG A CA 1
ATOM 694 C C . ARG A 1 82 ? 11.149 19.768 -8.855 1.00 67.94 82 ARG A C 1
ATOM 696 O O . ARG A 1 82 ? 11.156 18.755 -8.152 1.00 67.94 82 ARG A O 1
ATOM 703 N N . ARG A 1 83 ? 10.443 20.866 -8.533 1.00 53.69 83 ARG A N 1
ATOM 704 C CA . ARG A 1 83 ? 9.669 20.989 -7.283 1.00 53.69 83 ARG A CA 1
ATOM 705 C C . ARG A 1 83 ? 8.643 19.864 -7.156 1.00 53.69 83 ARG A C 1
ATOM 707 O O . ARG A 1 83 ? 8.008 19.464 -8.125 1.00 53.69 83 ARG A O 1
ATOM 714 N N . ARG A 1 84 ? 8.510 19.383 -5.922 1.00 59.34 84 ARG A N 1
ATOM 715 C CA . ARG A 1 84 ? 7.522 18.395 -5.505 1.00 59.34 84 ARG A CA 1
ATOM 716 C C . ARG A 1 84 ? 6.137 19.032 -5.521 1.00 59.34 84 ARG A C 1
ATOM 718 O O . ARG A 1 84 ? 5.947 20.041 -4.843 1.00 59.34 84 ARG A O 1
ATOM 725 N N . ASP A 1 85 ? 5.180 18.389 -6.176 1.00 54.16 85 ASP A N 1
ATOM 726 C CA . ASP A 1 85 ? 3.776 18.613 -5.853 1.00 54.16 85 ASP A CA 1
ATOM 727 C C . ASP A 1 85 ? 3.575 18.104 -4.423 1.00 54.16 85 ASP A C 1
ATOM 729 O O . ASP A 1 85 ? 3.724 16.908 -4.135 1.00 54.16 85 ASP A O 1
ATOM 733 N N . ARG A 1 86 ? 3.347 19.028 -3.482 1.00 53.62 86 ARG A N 1
ATOM 734 C CA . ARG A 1 86 ? 2.854 18.666 -2.154 1.00 53.62 86 ARG A CA 1
ATOM 735 C C . ARG A 1 86 ? 1.417 18.213 -2.351 1.00 53.62 86 ARG A C 1
ATOM 737 O O . ARG A 1 86 ? 0.493 19.009 -2.289 1.00 53.62 86 ARG A O 1
ATOM 744 N N . ILE A 1 87 ? 1.252 16.944 -2.688 1.00 58.81 87 ILE A N 1
ATOM 745 C CA . ILE A 1 87 ? -0.061 16.328 -2.639 1.00 58.81 87 ILE A CA 1
ATOM 746 C C . ILE A 1 87 ? -0.343 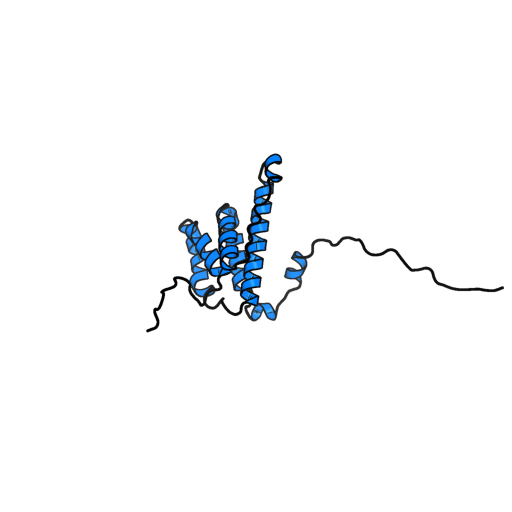16.131 -1.153 1.00 58.81 87 ILE A C 1
ATOM 748 O O . ILE A 1 87 ? 0.289 15.296 -0.498 1.00 58.81 87 ILE A O 1
ATOM 752 N N . ASP A 1 88 ? -1.228 16.967 -0.624 1.00 61.09 88 ASP A N 1
ATOM 753 C CA . ASP A 1 88 ? -1.742 16.861 0.733 1.00 61.09 88 ASP A CA 1
ATOM 754 C C . ASP A 1 88 ? -2.658 15.633 0.798 1.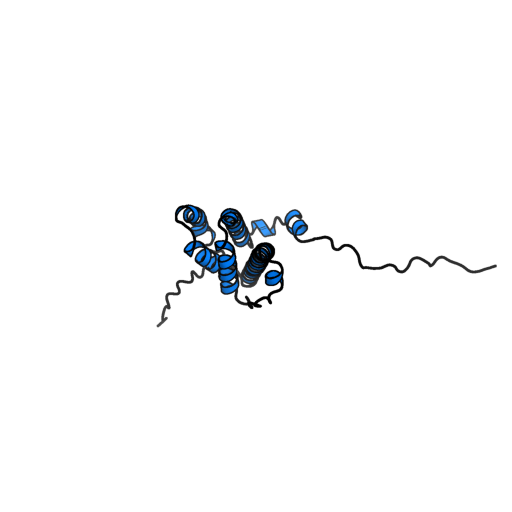00 61.09 88 ASP A C 1
ATOM 756 O O . ASP A 1 88 ? -3.861 15.692 0.564 1.00 61.09 88 ASP A O 1
ATOM 760 N N . LEU A 1 89 ? -2.055 14.473 1.069 1.00 68.50 89 LEU A N 1
ATOM 761 C CA . LEU A 1 89 ? -2.734 13.180 1.217 1.00 68.50 89 LEU A CA 1
ATOM 762 C C . LEU A 1 89 ? -3.407 13.074 2.593 1.00 68.50 89 LEU A C 1
ATOM 764 O O . LEU A 1 89 ? -3.184 12.106 3.314 1.00 68.50 89 LEU A O 1
ATOM 768 N N . VAL A 1 90 ? -4.147 14.104 3.004 1.00 68.69 90 VAL A N 1
ATOM 769 C CA . VAL A 1 90 ? -4.763 14.172 4.341 1.00 68.69 90 VAL A CA 1
ATOM 770 C C . VAL A 1 90 ? -5.759 13.029 4.516 1.00 68.69 90 VAL A C 1
ATOM 772 O O . VAL A 1 90 ? -5.777 12.379 5.553 1.00 68.69 90 VAL A O 1
ATOM 775 N N . ASP A 1 91 ? -6.512 12.725 3.465 1.00 84.88 91 ASP A N 1
ATOM 7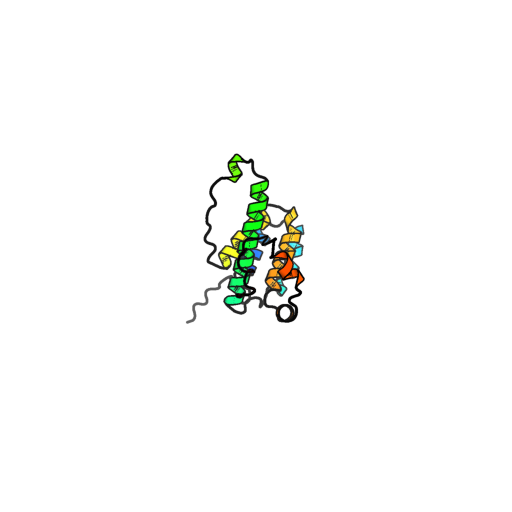76 C CA . ASP A 1 91 ? -7.519 11.675 3.462 1.00 84.88 91 ASP A CA 1
ATOM 777 C C . ASP A 1 91 ? -6.910 10.268 3.248 1.00 84.88 91 ASP A C 1
ATOM 779 O O . ASP A 1 91 ? -6.020 10.063 2.411 1.00 84.88 91 ASP A O 1
ATOM 783 N N . CYS A 1 92 ? -7.401 9.292 4.021 1.00 86.31 92 CYS A N 1
ATOM 784 C CA . CYS A 1 92 ? -6.957 7.895 3.995 1.00 86.31 92 CYS A CA 1
ATOM 785 C C . CYS A 1 92 ? -7.137 7.230 2.620 1.00 86.31 92 CYS A C 1
ATOM 787 O O . CYS A 1 92 ? -6.250 6.511 2.154 1.00 86.31 92 CYS A O 1
ATOM 789 N N . GLU A 1 93 ? -8.269 7.476 1.962 1.00 87.56 93 GLU A N 1
ATOM 790 C CA . GLU A 1 93 ? -8.606 6.957 0.635 1.00 87.56 93 GLU A CA 1
ATOM 791 C C . GLU A 1 93 ? -7.625 7.519 -0.402 1.00 87.56 93 GLU A C 1
ATOM 793 O O . GLU A 1 93 ? -6.996 6.765 -1.148 1.00 87.56 93 GLU A O 1
ATOM 798 N N . PHE A 1 94 ? -7.382 8.835 -0.371 1.00 87.56 94 PHE A N 1
ATOM 799 C CA . PHE A 1 94 ? -6.410 9.484 -1.257 1.00 87.56 94 PHE A CA 1
ATOM 800 C C . PHE A 1 94 ? -4.982 8.966 -1.050 1.00 87.56 94 PHE A C 1
ATOM 802 O O . PHE A 1 94 ? -4.256 8.767 -2.031 1.00 87.56 94 PHE A O 1
ATOM 809 N N . ALA A 1 95 ? -4.570 8.711 0.197 1.00 88.38 95 ALA A 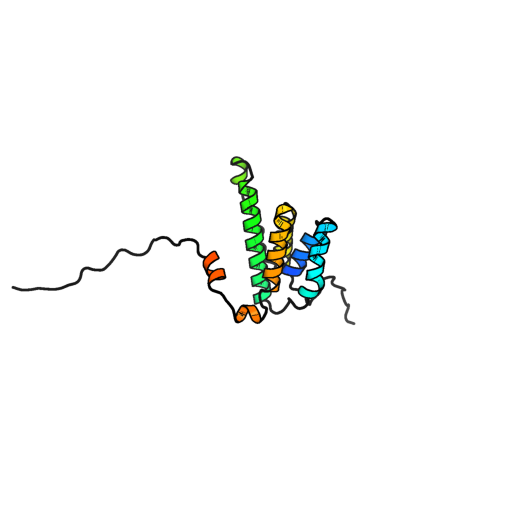N 1
ATOM 810 C CA . ALA A 1 95 ? -3.278 8.094 0.486 1.00 88.38 95 ALA A CA 1
ATOM 811 C C . ALA A 1 95 ? -3.153 6.709 -0.176 1.00 88.38 95 ALA A C 1
ATOM 813 O O . ALA A 1 95 ? -2.123 6.421 -0.795 1.00 88.38 95 ALA A O 1
ATOM 814 N N . GLY A 1 96 ? -4.206 5.887 -0.106 1.00 89.38 96 GLY A N 1
ATOM 815 C CA . GLY A 1 96 ? -4.287 4.585 -0.774 1.00 89.38 96 GLY A CA 1
ATOM 816 C C . GLY A 1 96 ? -4.186 4.685 -2.299 1.00 89.38 96 GLY A C 1
ATOM 817 O O . GLY A 1 96 ? -3.312 4.053 -2.898 1.00 89.38 96 GLY A O 1
ATOM 818 N N . ILE A 1 97 ? -5.002 5.541 -2.925 1.00 90.44 97 ILE A N 1
ATOM 819 C CA . ILE A 1 97 ? -4.997 5.774 -4.384 1.00 90.44 97 ILE A CA 1
ATOM 820 C C . ILE A 1 97 ? -3.608 6.197 -4.863 1.00 90.44 97 ILE A C 1
ATOM 822 O O . ILE A 1 97 ? -3.082 5.679 -5.853 1.00 90.44 97 ILE A O 1
ATOM 826 N N . TYR A 1 98 ? -2.990 7.151 -4.166 1.00 88.75 98 TYR A N 1
ATOM 827 C CA . TYR A 1 98 ? -1.694 7.674 -4.574 1.00 88.75 98 TYR A CA 1
ATOM 828 C C . TYR A 1 98 ? -0.584 6.624 -4.448 1.00 88.75 98 TYR A C 1
ATOM 830 O O . TYR A 1 98 ? 0.264 6.501 -5.336 1.00 88.75 98 TYR A O 1
ATOM 838 N N . ALA A 1 99 ? -0.608 5.820 -3.386 1.00 89.88 99 ALA A N 1
ATOM 839 C CA . ALA A 1 99 ? 0.321 4.713 -3.212 1.00 89.88 99 ALA A CA 1
ATOM 840 C C . ALA A 1 99 ? 0.156 3.638 -4.305 1.00 89.88 99 ALA A C 1
ATOM 842 O O . ALA A 1 99 ? 1.162 3.182 -4.856 1.00 89.88 99 ALA A O 1
ATOM 843 N N . ALA A 1 100 ? -1.079 3.309 -4.694 1.00 91.31 100 ALA A N 1
ATOM 844 C CA . ALA A 1 100 ? -1.359 2.391 -5.800 1.00 91.31 100 ALA A CA 1
ATOM 845 C C . ALA A 1 100 ? -0.863 2.929 -7.149 1.00 91.31 100 ALA A C 1
ATOM 847 O O . ALA A 1 100 ? -0.239 2.202 -7.926 1.00 91.31 100 ALA A O 1
ATOM 848 N N . ARG A 1 101 ? -1.051 4.232 -7.400 1.00 88.12 101 ARG A N 1
ATOM 849 C CA . ARG A 1 101 ? -0.519 4.907 -8.593 1.00 88.12 101 ARG A CA 1
ATOM 850 C C . ARG A 1 101 ? 0.998 4.771 -8.702 1.00 88.12 101 ARG A C 1
ATOM 852 O O . ARG A 1 101 ? 1.503 4.608 -9.807 1.00 88.12 101 ARG A O 1
ATOM 859 N N . MET A 1 102 ? 1.724 4.854 -7.590 1.00 86.88 102 MET A N 1
ATOM 860 C CA . MET A 1 102 ? 3.177 4.660 -7.604 1.00 86.88 102 MET A CA 1
ATOM 861 C C . MET A 1 102 ? 3.560 3.185 -7.783 1.00 86.88 102 MET A C 1
ATOM 863 O O . MET A 1 102 ? 4.560 2.891 -8.431 1.00 86.88 102 MET A O 1
ATOM 867 N N . ALA A 1 103 ? 2.766 2.255 -7.244 1.00 87.00 103 ALA A N 1
ATOM 868 C CA . ALA A 1 103 ? 3.016 0.818 -7.347 1.00 87.00 103 ALA A CA 1
ATOM 869 C C . ALA A 1 103 ? 2.834 0.262 -8.772 1.00 87.00 103 ALA A C 1
ATOM 871 O O . ALA A 1 103 ? 3.526 -0.679 -9.151 1.00 87.00 103 ALA A O 1
ATOM 872 N N . ARG A 1 104 ? 1.918 0.828 -9.569 1.00 82.50 104 ARG A N 1
ATOM 873 C CA . ARG A 1 104 ? 1.612 0.336 -10.929 1.00 82.50 104 ARG A CA 1
ATOM 874 C C . ARG A 1 104 ? 2.629 0.722 -12.007 1.00 82.50 104 ARG A C 1
ATOM 876 O O . ARG A 1 104 ? 2.602 0.161 -13.093 1.00 82.50 104 ARG A O 1
ATOM 883 N N . GLU A 1 105 ? 3.497 1.699 -11.755 1.00 76.56 105 GLU A N 1
ATOM 884 C CA . GLU A 1 105 ? 4.408 2.227 -12.783 1.00 76.56 105 GLU A CA 1
ATOM 885 C C . GLU A 1 105 ? 5.618 1.316 -13.058 1.00 76.56 105 GLU A C 1
ATOM 887 O O . GLU A 1 105 ? 6.341 1.553 -14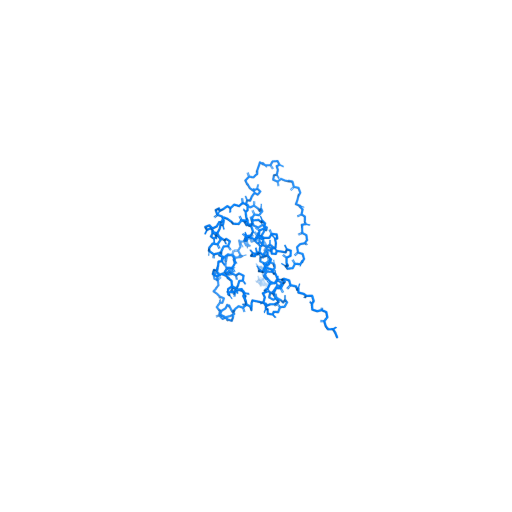.025 1.00 76.56 105 GLU A O 1
ATOM 892 N N . ASP A 1 106 ? 5.853 0.291 -12.232 1.00 76.69 106 ASP A N 1
ATOM 893 C CA . ASP A 1 106 ? 6.961 -0.652 -12.395 1.00 76.69 106 ASP A CA 1
ATOM 894 C C . ASP A 1 106 ? 6.522 -2.082 -12.027 1.00 76.69 106 ASP A C 1
ATOM 896 O O . ASP A 1 106 ? 6.263 -2.390 -10.863 1.00 76.69 106 ASP A O 1
ATOM 900 N N . ARG A 1 107 ? 6.453 -2.987 -13.014 1.00 76.75 107 ARG A N 1
ATOM 901 C CA . ARG A 1 107 ? 6.054 -4.392 -12.790 1.00 76.75 107 ARG A CA 1
ATOM 902 C C . ARG A 1 107 ? 6.995 -5.149 -11.864 1.00 76.75 107 ARG A C 1
ATOM 904 O O . ARG A 1 107 ? 6.541 -6.039 -11.150 1.00 76.75 107 ARG A O 1
ATOM 911 N N . ALA A 1 108 ? 8.275 -4.775 -11.815 1.00 80.62 108 ALA A N 1
ATOM 912 C CA . ALA A 1 108 ? 9.237 -5.409 -10.917 1.00 80.62 108 ALA A CA 1
ATOM 913 C C . ALA A 1 108 ? 8.879 -5.190 -9.435 1.00 80.62 108 ALA A C 1
ATOM 915 O O . ALA A 1 108 ? 9.404 -5.871 -8.556 1.00 80.62 108 ALA A O 1
ATOM 916 N N . TRP A 1 109 ? 7.967 -4.258 -9.143 1.00 85.62 109 TRP A N 1
ATOM 917 C CA . TRP A 1 109 ? 7.506 -3.979 -7.792 1.00 85.62 109 TRP A CA 1
ATOM 918 C C . TRP A 1 109 ? 6.349 -4.866 -7.345 1.00 85.62 109 TRP A C 1
ATOM 920 O O . TRP A 1 109 ? 5.980 -4.771 -6.180 1.00 85.62 109 TRP A O 1
ATOM 930 N N . HIS A 1 110 ? 5.803 -5.747 -8.191 1.00 90.81 110 HIS A N 1
ATOM 931 C CA . HIS A 1 110 ? 4.621 -6.543 -7.844 1.00 90.81 110 HIS A CA 1
ATOM 932 C C . HIS A 1 110 ? 4.777 -7.305 -6.517 1.00 90.81 110 HIS A C 1
ATOM 934 O O . HIS A 1 110 ? 3.996 -7.095 -5.592 1.00 90.81 110 HIS A O 1
ATOM 940 N N . THR A 1 111 ? 5.855 -8.073 -6.341 1.00 91.19 111 THR A N 1
ATOM 941 C CA . THR A 1 111 ? 6.133 -8.791 -5.081 1.00 91.19 111 THR A CA 1
ATOM 942 C C . THR A 1 111 ? 6.253 -7.850 -3.876 1.00 91.19 111 THR A C 1
ATOM 944 O O . THR A 1 111 ? 5.786 -8.156 -2.774 1.00 91.19 111 THR A O 1
ATOM 947 N N . ARG A 1 112 ? 6.856 -6.672 -4.075 1.00 91.25 112 ARG A N 1
ATOM 948 C CA . ARG A 1 112 ? 6.990 -5.650 -3.029 1.00 91.25 112 ARG A CA 1
ATOM 949 C C . ARG A 1 112 ? 5.625 -5.059 -2.670 1.00 91.25 112 ARG A C 1
ATOM 951 O O . ARG A 1 112 ? 5.360 -4.819 -1.497 1.00 91.25 112 ARG A O 1
ATOM 958 N N . THR A 1 113 ? 4.766 -4.857 -3.664 1.00 93.44 113 THR A N 1
ATOM 959 C CA . THR A 1 113 ? 3.392 -4.382 -3.503 1.00 93.44 113 THR A CA 1
ATOM 960 C C . THR A 1 113 ? 2.547 -5.389 -2.733 1.00 93.44 113 THR A C 1
ATOM 962 O O . THR A 1 113 ? 1.888 -5.005 -1.771 1.00 93.44 113 THR A O 1
ATOM 965 N N . LEU A 1 114 ? 2.629 -6.681 -3.065 1.00 94.00 114 LEU A N 1
ATOM 966 C CA . LEU A 1 114 ? 1.962 -7.737 -2.298 1.00 94.00 114 LEU A CA 1
ATOM 967 C C . LEU A 1 114 ? 2.436 -7.743 -0.832 1.00 94.00 114 LEU A C 1
ATOM 969 O O . LEU A 1 114 ? 1.623 -7.747 0.088 1.00 94.00 114 LEU A O 1
ATOM 973 N N . SER A 1 115 ? 3.748 -7.627 -0.603 1.00 94.31 115 SER A N 1
ATOM 974 C CA . SER A 1 115 ? 4.315 -7.544 0.754 1.00 94.31 115 SER A CA 1
ATOM 975 C C . SER A 1 115 ? 3.819 -6.313 1.524 1.00 94.31 115 SER A C 1
ATOM 977 O O . SER A 1 115 ? 3.615 -6.360 2.738 1.00 94.31 115 SER A O 1
ATOM 979 N N . PHE A 1 116 ? 3.612 -5.199 0.822 1.00 95.00 116 PHE A N 1
ATOM 980 C CA . PHE A 1 116 ? 3.059 -3.980 1.399 1.00 95.00 116 PHE A CA 1
ATOM 981 C C . PHE A 1 116 ? 1.586 -4.149 1.790 1.00 95.00 116 PHE A C 1
ATOM 983 O O . PHE A 1 116 ? 1.216 -3.783 2.905 1.00 95.00 116 PHE A O 1
ATOM 990 N N . ILE A 1 117 ? 0.769 -4.775 0.937 1.00 94.44 117 ILE A N 1
ATOM 991 C CA . ILE A 1 117 ? -0.627 -5.110 1.257 1.00 94.44 117 ILE A CA 1
ATOM 992 C C . ILE A 1 117 ? -0.682 -6.036 2.482 1.00 94.44 117 ILE A C 1
ATOM 994 O O . ILE A 1 117 ? -1.433 -5.765 3.421 1.00 94.44 117 ILE A O 1
ATOM 998 N N . ASP A 1 118 ? 0.156 -7.079 2.520 1.00 94.25 118 ASP A N 1
ATOM 999 C CA . ASP A 1 118 ? 0.249 -7.998 3.663 1.00 94.25 118 ASP A CA 1
ATOM 1000 C C . ASP A 1 118 ? 0.553 -7.250 4.968 1.00 94.25 118 ASP A C 1
ATOM 1002 O O . ASP A 1 118 ? -0.045 -7.526 6.010 1.00 94.25 118 ASP A O 1
ATOM 1006 N N . MET A 1 119 ? 1.469 -6.282 4.919 1.00 94.81 119 MET A N 1
ATOM 1007 C CA . MET A 1 119 ? 1.818 -5.448 6.065 1.00 94.81 119 MET A CA 1
ATOM 1008 C C . MET A 1 119 ? 0.641 -4.570 6.518 1.00 94.81 119 MET A C 1
ATOM 1010 O O . MET A 1 119 ? 0.341 -4.549 7.714 1.00 94.81 119 MET A O 1
ATOM 1014 N N . LEU A 1 120 ? -0.069 -3.908 5.595 1.00 94.50 120 LEU A N 1
ATOM 1015 C CA . LEU A 1 120 ? -1.228 -3.070 5.932 1.00 94.50 120 LEU A CA 1
ATOM 1016 C C . LEU A 1 120 ? -2.351 -3.871 6.603 1.00 94.50 120 LEU A C 1
ATOM 1018 O O . LEU A 1 120 ? -2.924 -3.420 7.598 1.00 94.50 120 LEU A O 1
ATOM 1022 N N . VAL A 1 121 ? -2.642 -5.068 6.086 1.00 92.12 121 VAL A N 1
ATOM 1023 C CA . VAL A 1 121 ? -3.636 -5.990 6.657 1.00 92.12 121 VAL A CA 1
ATOM 1024 C C . VAL A 1 121 ? -3.218 -6.440 8.058 1.00 92.12 121 VAL A C 1
ATOM 1026 O O . VAL A 1 121 ? -4.035 -6.464 8.981 1.00 92.12 121 VAL A O 1
ATOM 1029 N N . ARG A 1 122 ? -1.941 -6.799 8.240 1.00 91.06 122 ARG A N 1
ATOM 1030 C CA . ARG A 1 122 ? -1.413 -7.259 9.535 1.00 91.06 122 ARG A CA 1
ATOM 1031 C C . ARG A 1 122 ? -1.403 -6.155 10.585 1.00 91.06 122 ARG A C 1
ATOM 1033 O O . ARG A 1 122 ? -1.537 -6.463 11.772 1.00 91.06 122 ARG A O 1
ATOM 1040 N N . LEU A 1 123 ? -1.285 -4.893 10.172 1.00 88.44 123 LEU A N 1
ATOM 1041 C CA . LEU A 1 123 ? -1.420 -3.750 11.067 1.00 88.44 123 LEU A CA 1
ATOM 1042 C C . LEU A 1 123 ? -2.774 -3.824 11.793 1.00 88.44 123 LEU A C 1
ATOM 1044 O O . LEU A 1 123 ? -3.827 -3.827 11.159 1.00 88.44 123 LEU A O 1
ATOM 1048 N N . GLY A 1 124 ? -2.750 -3.911 13.126 1.00 74.81 124 GLY A N 1
ATOM 1049 C CA . GLY A 1 124 ? -3.958 -4.002 13.961 1.00 74.81 124 GLY A CA 1
ATOM 1050 C C . GLY A 1 124 ? -4.559 -5.404 14.123 1.00 74.81 124 GLY A C 1
ATOM 1051 O O . GLY A 1 124 ? -5.607 -5.562 14.752 1.00 74.81 124 GLY A O 1
ATOM 1052 N N . SER A 1 125 ? -3.901 -6.449 13.611 1.00 75.81 125 SER A N 1
ATOM 1053 C CA . SER A 1 125 ? -4.190 -7.823 14.032 1.00 75.81 125 SER A CA 1
ATOM 1054 C C . SER A 1 125 ? -3.655 -8.052 15.451 1.00 75.81 125 SER A C 1
ATOM 1056 O O . SER A 1 125 ? -2.493 -7.756 15.708 1.00 75.81 125 SER A O 1
ATOM 1058 N N . LYS A 1 126 ? -4.443 -8.656 16.359 1.00 61.19 126 LYS A N 1
ATOM 1059 C CA . LYS A 1 126 ? -4.040 -8.944 17.762 1.00 61.19 126 LYS A CA 1
ATOM 1060 C C . LYS A 1 126 ? -2.679 -9.658 17.901 1.00 61.19 126 LYS A C 1
ATOM 1062 O O . LYS A 1 126 ? -2.020 -9.514 18.919 1.00 61.19 126 LYS A O 1
ATOM 1067 N N . ARG A 1 127 ? -2.233 -10.398 16.874 1.00 55.53 127 ARG A N 1
ATOM 1068 C CA . ARG A 1 127 ? -0.905 -11.050 16.834 1.00 55.53 127 ARG A CA 1
ATOM 1069 C C . ARG A 1 127 ? 0.269 -10.068 16.683 1.00 55.53 127 ARG A C 1
ATOM 1071 O O . ARG A 1 127 ? 1.384 -10.417 17.045 1.00 55.53 127 ARG A O 1
ATOM 1078 N N . TYR A 1 128 ? 0.037 -8.872 16.140 1.00 50.47 128 TYR A N 1
ATOM 1079 C CA . TYR A 1 128 ? 1.055 -7.829 15.963 1.00 50.47 128 TYR A CA 1
ATOM 1080 C C . TYR A 1 128 ? 1.280 -7.022 17.253 1.00 50.47 128 TYR A C 1
ATOM 1082 O O . TYR A 1 128 ? 2.388 -6.571 17.516 1.00 50.47 128 TYR A O 1
ATOM 1090 N N . GLU A 1 129 ? 0.255 -6.895 18.102 1.00 50.72 129 GLU A N 1
ATOM 1091 C CA . GLU A 1 129 ? 0.368 -6.237 19.414 1.00 50.72 129 GLU A CA 1
ATOM 1092 C C . GLU A 1 129 ? 1.211 -7.059 20.407 1.00 50.72 129 GLU A C 1
ATOM 1094 O O . GLU A 1 129 ? 1.908 -6.489 21.240 1.00 50.72 129 GLU A O 1
ATOM 1099 N N . SER A 1 130 ? 1.218 -8.392 20.282 1.00 45.94 130 SER A N 1
ATOM 1100 C CA . SER A 1 130 ? 1.974 -9.309 21.152 1.00 45.94 130 SER A CA 1
ATOM 1101 C C . SER A 1 130 ? 3.383 -9.649 20.655 1.00 45.94 130 SER A C 1
ATOM 1103 O O . SER A 1 130 ? 4.141 -10.337 21.335 1.00 45.94 130 SER A O 1
ATOM 1105 N N . THR A 1 131 ? 3.749 -9.229 19.447 1.00 46.53 131 THR A N 1
ATOM 1106 C CA . THR A 1 131 ? 5.057 -9.523 18.856 1.00 46.53 131 THR A CA 1
ATOM 1107 C C . THR A 1 131 ? 5.491 -8.296 18.079 1.00 46.53 131 THR A C 1
ATOM 1109 O O . THR A 1 131 ? 5.337 -8.222 16.866 1.00 46.53 131 THR A O 1
ATOM 1112 N N . THR A 1 132 ? 6.020 -7.307 18.797 1.00 45.28 132 THR A N 1
ATOM 1113 C CA . THR A 1 132 ? 6.941 -6.342 18.195 1.00 45.28 132 THR A CA 1
ATOM 1114 C C . THR A 1 132 ? 8.323 -6.988 18.253 1.00 45.28 132 THR A C 1
ATOM 1116 O O . THR A 1 132 ? 8.967 -6.916 19.300 1.00 45.28 132 THR A O 1
ATOM 1119 N N . PRO A 1 133 ? 8.806 -7.683 17.207 1.00 46.72 133 PRO A N 1
ATOM 1120 C CA . PRO A 1 133 ? 10.207 -8.041 17.181 1.00 46.72 133 PRO A CA 1
ATOM 1121 C C . PRO A 1 133 ? 10.983 -6.737 16.980 1.00 46.72 133 PRO A C 1
ATOM 1123 O O . PRO A 1 133 ? 10.694 -5.953 16.072 1.00 46.72 133 PRO A O 1
ATOM 1126 N N . ALA A 1 134 ? 11.973 -6.503 17.840 1.00 54.19 134 ALA A N 1
ATOM 1127 C CA . ALA A 1 134 ? 12.864 -5.345 17.783 1.00 54.19 134 ALA A CA 1
ATOM 1128 C C . ALA A 1 134 ? 13.490 -5.123 16.384 1.00 54.19 134 ALA A C 1
ATOM 1130 O O . ALA A 1 134 ? 13.896 -4.012 16.056 1.00 54.19 134 ALA A O 1
ATOM 1131 N N . SER A 1 135 ? 13.490 -6.145 15.521 1.00 48.12 135 SER A N 1
ATOM 1132 C CA . SER A 1 135 ? 13.954 -6.092 14.134 1.00 48.12 135 SER A CA 1
ATOM 1133 C C . SER A 1 135 ? 13.144 -5.171 13.208 1.00 48.12 135 SER A C 1
ATOM 1135 O O . SER A 1 135 ? 13.718 -4.638 12.263 1.00 48.12 135 SER A O 1
ATOM 1137 N N . VAL A 1 136 ? 11.850 -4.924 13.465 1.00 53.25 136 VAL A N 1
ATOM 1138 C CA . VAL A 1 136 ? 11.044 -3.996 12.635 1.00 53.25 136 VAL A CA 1
ATOM 1139 C C . VAL A 1 136 ? 11.280 -2.534 13.035 1.00 53.25 136 VAL A C 1
ATOM 1141 O O . VAL A 1 136 ? 11.236 -1.649 12.184 1.00 53.25 136 VAL A O 1
ATOM 1144 N N . LEU A 1 137 ? 11.603 -2.277 14.308 1.00 51.62 137 LEU A N 1
ATOM 1145 C CA . LEU A 1 137 ? 12.018 -0.951 14.788 1.00 51.62 137 LEU A CA 1
ATOM 1146 C C . LEU A 1 137 ? 13.470 -0.626 14.399 1.00 51.62 137 LEU A C 1
ATOM 1148 O O . LEU A 1 137 ? 13.764 0.521 14.070 1.00 51.62 137 LEU A O 1
ATOM 1152 N N . ALA A 1 138 ? 14.355 -1.628 14.351 1.00 51.62 138 ALA A N 1
ATOM 1153 C CA . ALA A 1 138 ? 15.761 -1.454 13.976 1.00 51.62 138 ALA A CA 1
ATOM 1154 C C . ALA A 1 138 ? 15.965 -1.018 12.510 1.00 51.62 138 ALA A C 1
ATOM 1156 O O . ALA A 1 138 ? 16.923 -0.316 12.208 1.00 51.62 138 ALA A O 1
ATOM 1157 N N . LEU A 1 139 ? 15.047 -1.355 11.597 1.00 49.00 139 LEU A N 1
ATOM 1158 C CA . LEU A 1 139 ? 15.086 -0.883 10.202 1.00 49.00 139 LEU A CA 1
ATOM 1159 C C . LEU A 1 139 ? 14.630 0.579 10.028 1.00 49.00 139 LEU A C 1
ATOM 1161 O O . LEU A 1 139 ? 14.779 1.137 8.942 1.00 49.00 139 LEU A O 1
ATOM 1165 N N . HIS A 1 140 ? 14.088 1.203 11.080 1.00 45.81 140 HIS A N 1
ATOM 1166 C CA . HIS A 1 140 ? 13.619 2.591 11.067 1.00 45.81 140 HIS A CA 1
ATOM 1167 C C . HIS A 1 140 ? 14.591 3.592 11.703 1.00 45.81 140 HIS A C 1
ATOM 1169 O O . HIS A 1 140 ? 14.350 4.796 11.611 1.00 45.81 140 HIS A O 1
ATOM 1175 N N . GLN A 1 141 ? 15.691 3.127 12.299 1.00 45.50 141 GLN A N 1
ATOM 1176 C CA . GLN A 1 141 ? 16.740 3.984 12.846 1.00 45.50 141 GLN A CA 1
ATOM 1177 C C . GLN A 1 141 ? 18.000 3.860 11.984 1.00 45.50 141 GLN A C 1
ATOM 1179 O O . GLN A 1 141 ? 18.825 2.971 12.169 1.00 45.50 141 GLN A O 1
ATOM 1184 N N . GLY A 1 142 ? 18.126 4.759 11.004 1.00 33.78 142 GLY A N 1
ATOM 1185 C CA . GLY A 1 142 ? 19.439 5.122 10.467 1.00 33.78 142 GLY A CA 1
ATOM 1186 C C . GLY A 1 142 ? 20.276 5.822 11.550 1.00 33.78 142 GLY A C 1
ATOM 1187 O O . GLY A 1 142 ? 19.722 6.213 12.579 1.00 33.78 142 GLY A O 1
ATOM 1188 N N . PRO A 1 143 ? 21.597 5.961 11.355 1.00 38.50 143 PRO A N 1
ATOM 1189 C CA . PRO A 1 143 ? 22.502 6.360 12.418 1.00 38.50 143 PRO A CA 1
ATOM 1190 C C . PRO A 1 143 ? 22.248 7.822 12.788 1.00 38.50 143 PRO A C 1
ATOM 1192 O O . PRO A 1 143 ? 22.592 8.731 12.037 1.00 38.50 143 PRO A O 1
ATOM 1195 N N . GLU A 1 144 ? 21.681 8.053 13.967 1.00 41.94 144 GLU A N 1
ATOM 1196 C CA . GLU A 1 144 ? 21.855 9.315 14.685 1.00 41.94 144 GLU A CA 1
ATOM 1197 C C . GLU A 1 144 ? 23.296 9.329 15.225 1.00 41.94 144 GLU A C 1
ATOM 1199 O O . GLU A 1 144 ? 23.555 9.152 16.416 1.00 41.94 144 GLU A O 1
ATOM 1204 N N . GLU A 1 145 ? 24.267 9.469 14.318 1.00 40.66 145 GLU A N 1
ATOM 1205 C CA . GLU A 1 145 ? 25.617 9.861 14.694 1.00 40.66 145 GLU A CA 1
ATOM 1206 C C . GLU A 1 145 ? 25.607 11.346 15.061 1.00 40.66 145 GLU A C 1
ATOM 1208 O O . GLU A 1 145 ? 25.620 12.234 14.214 1.00 40.66 145 GLU A O 1
ATOM 1213 N N . GLY A 1 146 ? 25.608 11.574 16.373 1.00 43.62 146 GLY A N 1
ATOM 1214 C CA . GLY A 1 146 ? 26.505 12.527 17.009 1.00 43.62 146 GLY A CA 1
ATOM 1215 C C . GLY A 1 146 ? 26.178 14.001 16.823 1.00 43.62 146 GLY A C 1
ATOM 1216 O O . GLY A 1 146 ? 26.771 14.654 15.976 1.00 43.62 146 GLY A O 1
ATOM 1217 N N . LEU A 1 147 ? 25.395 14.568 17.749 1.00 41.75 147 LEU A N 1
ATOM 1218 C CA . LEU A 1 147 ? 25.664 15.923 18.251 1.00 41.75 147 LEU A CA 1
ATOM 1219 C C . LEU A 1 147 ? 24.955 16.219 19.590 1.00 41.75 147 LEU A C 1
ATOM 1221 O O . LEU A 1 147 ? 23.963 16.935 19.649 1.00 41.75 147 LEU A O 1
ATOM 1225 N N . ALA A 1 148 ? 25.485 15.676 20.686 1.00 35.88 148 ALA A N 1
ATOM 1226 C CA . ALA A 1 148 ? 25.247 16.114 22.069 1.00 35.88 148 ALA A CA 1
ATOM 1227 C C . ALA A 1 148 ? 26.226 15.322 22.958 1.00 35.88 148 ALA A C 1
ATOM 1229 O O . ALA A 1 148 ? 26.302 14.111 22.831 1.00 35.88 148 ALA A O 1
ATOM 1230 N N . THR A 1 149 ? 27.053 15.837 23.860 1.00 42.09 149 THR A N 1
ATOM 1231 C CA . THR A 1 149 ? 27.306 17.174 24.382 1.00 42.09 149 THR A CA 1
ATOM 1232 C C . THR A 1 149 ? 28.671 17.053 25.060 1.00 42.09 149 THR A C 1
ATOM 1234 O O . THR A 1 149 ? 28.813 16.322 26.036 1.00 42.09 149 THR A O 1
ATOM 1237 N N . ARG A 1 150 ? 29.703 17.740 24.560 1.00 40.59 150 ARG A N 1
ATOM 1238 C CA . ARG A 1 150 ? 30.954 17.915 25.312 1.00 40.59 150 ARG A CA 1
ATOM 1239 C C . ARG A 1 150 ? 30.725 19.052 26.306 1.00 40.59 150 ARG A C 1
ATOM 1241 O O . ARG A 1 150 ? 30.856 20.218 25.938 1.00 40.59 150 ARG A O 1
ATOM 1248 N N . ARG A 1 151 ? 30.364 18.728 27.549 1.00 36.38 151 ARG A N 1
ATOM 1249 C CA . ARG A 1 151 ? 30.733 19.545 28.713 1.00 36.38 151 ARG A CA 1
ATOM 1250 C C . ARG A 1 151 ? 30.504 18.802 30.026 1.00 36.38 151 ARG A C 1
ATOM 1252 O O . ARG A 1 151 ? 29.479 18.153 30.191 1.00 36.38 151 ARG A O 1
ATOM 1259 N N . SER A 1 152 ? 31.451 19.028 30.934 1.00 39.56 152 SER A N 1
ATOM 1260 C CA . SER A 1 152 ? 31.391 18.806 32.384 1.00 39.56 152 SER A CA 1
ATOM 1261 C C . SER A 1 152 ? 31.978 17.491 32.898 1.00 39.56 152 SER A C 1
ATOM 1263 O O . SER A 1 152 ? 31.272 16.608 33.368 1.00 39.56 152 SER A O 1
ATOM 1265 N N . SER A 1 153 ? 33.309 17.433 32.912 1.00 40.47 153 SER A N 1
ATOM 1266 C CA . SER A 1 153 ? 34.063 16.683 33.919 1.00 40.47 153 SER A CA 1
ATOM 1267 C C . SER A 1 153 ? 35.343 17.451 34.252 1.00 40.47 153 SER A C 1
ATOM 1269 O O . SER A 1 153 ? 36.394 17.167 33.696 1.00 40.47 153 SER A O 1
ATOM 1271 N N . GLU A 1 154 ? 35.236 18.458 35.116 1.00 42.53 154 GLU A N 1
ATOM 1272 C CA . GLU A 1 154 ? 36.374 19.008 35.862 1.00 42.53 154 GLU A CA 1
ATOM 1273 C C . GLU A 1 154 ? 35.828 19.673 37.132 1.00 42.53 154 GLU A C 1
ATOM 1275 O O . GLU A 1 154 ? 35.418 20.831 37.154 1.00 42.53 154 GLU A O 1
ATOM 1280 N N . SER A 1 155 ? 35.713 18.860 38.182 1.00 42.75 155 SER A N 1
ATOM 1281 C CA . SER A 1 155 ? 35.491 19.279 39.565 1.00 42.75 155 SER A CA 1
ATOM 1282 C C . SER A 1 155 ? 35.957 18.153 40.493 1.00 42.75 155 SER A C 1
ATOM 1284 O O . SER A 1 155 ? 35.195 17.268 40.863 1.00 42.75 155 SER A O 1
ATOM 1286 N N . LEU A 1 156 ? 37.248 18.181 40.815 1.00 45.03 156 LEU A N 1
ATOM 1287 C CA . LEU A 1 156 ? 37.871 17.657 42.036 1.00 45.03 156 LEU A CA 1
ATOM 1288 C C . LEU A 1 156 ? 38.933 18.729 42.350 1.00 45.03 156 LEU A C 1
ATOM 1290 O O . LEU A 1 156 ? 39.789 18.983 41.512 1.00 45.03 156 LEU A O 1
ATOM 1294 N N . GLY A 1 157 ? 38.739 19.610 43.338 1.00 37.50 157 GLY A N 1
ATOM 1295 C CA . GLY A 1 157 ? 39.077 19.355 44.745 1.00 37.50 157 GLY A CA 1
ATOM 1296 C C . GLY A 1 157 ? 40.606 19.433 44.911 1.00 37.50 157 GLY A C 1
ATOM 1297 O O . GLY A 1 157 ? 41.303 18.648 44.293 1.00 37.50 157 GLY A O 1
ATOM 1298 N N . GLY A 1 158 ? 41.230 20.330 45.671 1.00 37.50 158 GLY A N 1
ATOM 1299 C CA . GLY A 1 158 ? 40.761 21.299 46.648 1.00 37.50 158 GLY A CA 1
ATOM 1300 C C . GLY A 1 158 ? 41.915 22.213 47.093 1.00 37.50 158 GLY A C 1
ATOM 1301 O O . GLY A 1 158 ? 43.035 22.129 46.593 1.00 37.50 158 GLY A O 1
ATOM 1302 N N . SER A 1 159 ? 41.586 23.124 48.003 1.00 46.44 159 SER A N 1
ATOM 1303 C CA . SER A 1 159 ? 42.464 24.116 48.625 1.00 46.44 159 SER A CA 1
ATOM 1304 C C . SER A 1 159 ? 43.474 23.547 49.633 1.00 46.44 159 SER A C 1
ATOM 1306 O O . SER A 1 159 ? 43.211 22.516 50.244 1.00 46.44 159 SER A O 1
ATOM 1308 N N . ALA A 1 160 ? 44.485 24.387 49.915 1.00 43.09 160 ALA A N 1
ATOM 1309 C CA . ALA A 1 160 ? 45.330 24.470 51.121 1.00 43.09 160 ALA A CA 1
ATOM 1310 C C . ALA A 1 160 ? 46.420 23.379 51.240 1.00 43.09 160 ALA A C 1
ATOM 1312 O O . ALA A 1 160 ? 46.136 22.207 51.041 1.00 43.09 160 ALA A O 1
ATOM 1313 N N . GLN A 1 161 ? 47.690 23.662 51.540 1.00 46.31 161 GLN A N 1
ATOM 1314 C CA . GLN A 1 161 ? 48.389 24.803 52.150 1.00 46.31 161 GLN A CA 1
ATOM 1315 C C . GLN A 1 161 ? 49.742 25.004 51.458 1.00 46.31 161 GLN A C 1
ATOM 1317 O O . GLN A 1 161 ? 50.250 24.016 50.881 1.00 46.31 161 GLN A O 1
#

Secondary structure (DSSP, 8-state):
-------SS-TTS-HHHHHHHHHHHTT--HHHHHGGGGHHHHTTT----HHHHHHHHHHHHHHHHHHHHHHHHHS-HHHHTSPP------SHHHHHHHHHHHHTT-GGGHHHHHHHHHHHHHTT-HHHHS---HHHHHTT---------------------

pLDDT: mean 74.23, std 19.62, range [33.78, 95.0]